Protein AF-A0A847Z9C1-F1 (afdb_monomer)

Solvent-accessible surface area (backbone atoms only — not comparable to full-atom values): 4698 Å² total; per-residue (Å²): 133,55,73,68,55,54,50,50,53,41,43,52,50,53,17,62,74,68,75,39,75,56,44,41,63,67,56,36,45,51,52,38,54,75,69,65,50,93,67,52,66,70,58,54,50,46,43,50,61,50,45,24,18,66,84,37,86,86,72,97,62,90,63,44,62,43,26,40,73,79,52,93,67,29,31,27,69,68,69,133

Sequence (80 aa):
MGAKEEVLAAAKIVIKSRGINEFAVGEVIQYMQKNKTKYKEPTIRSQIVSRCCVNSPKHHDDQYKYFKRIRKNTYKILEF

Nearest PDB structures (foldseek):
  5nbc-assembly1_D  TM=5.716E-01  e=2.282E-01  Francisella tularensis
  3ekj-assembl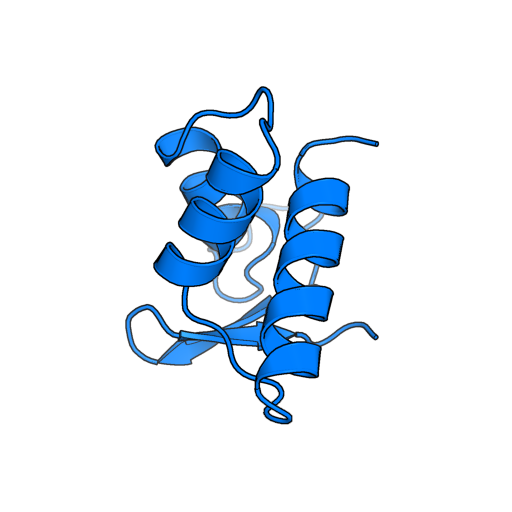y1_A  TM=5.906E-01  e=8.187E-01  synthetic construct
  5nin-assembly2_A  TM=5.675E-01  e=1.311E+00  Homo sapiens
  6wgc-assembly1_A  TM=4.912E-01  e=1.002E+00  Saccharomyces cerevisiae
  6wgg-assembly1_A  TM=4.886E-01  e=1.500E+00  Saccharomyces cerevisiae

pLDDT: mean 80.49, std 11.84, range [47.0, 90.81]

Radius of gyration: 11.64 Å; Cα contacts (8 Å, |Δi|>4): 103; chains: 1; bounding box: 32×24×25 Å

Secondary structure (DSSP, 8-state):
--HHHHHHHHHHHHHHHHTSS-EEHHHHHHHHHHTT-SS-HHHHHHIIIIISBTTS---SS---TTEEEEETTEEEES--

Foldseek 3Di:
DDLLVLLLVLLVVVCVVVVHQKDFLVSSQVSCVVVVHPDDSVRNVCCVPAQAEPPHPDDPDHRNVQWYDPDDRMIGGPDD

Mean predicted aligned error: 6.13 Å

Structure (mmCIF, N/CA/C/O backbone):
data_AF-A0A847Z9C1-F1
#
_entry.id   AF-A0A847Z9C1-F1
#
loop_
_atom_site.group_PDB
_atom_site.id
_atom_site.type_symbol
_atom_site.label_atom_id
_atom_site.label_alt_id
_atom_site.label_comp_id
_atom_site.label_asym_id
_atom_site.label_entity_id
_atom_site.label_seq_id
_atom_site.pdbx_PDB_ins_code
_atom_site.Cartn_x
_atom_site.Cartn_y
_atom_site.Cartn_z
_atom_site.occupancy
_atom_site.B_iso_or_equiv
_atom_site.auth_seq_id
_atom_site.auth_comp_id
_atom_site.auth_asym_id
_atom_site.auth_atom_id
_atom_site.pdbx_PDB_model_num
ATOM 1 N N . MET A 1 1 ? 12.204 4.763 11.878 1.00 59.06 1 MET A N 1
ATOM 2 C CA . MET A 1 1 ? 11.233 4.495 10.801 1.00 59.06 1 MET A CA 1
ATOM 3 C C . MET A 1 1 ? 11.365 5.528 9.696 1.00 59.06 1 MET A C 1
ATOM 5 O O . MET A 1 1 ? 11.097 6.709 9.911 1.00 59.06 1 MET A O 1
ATOM 9 N N . GLY A 1 2 ? 11.843 5.093 8.534 1.00 75.62 2 GLY A N 1
ATOM 10 C CA . GLY A 1 2 ? 11.804 5.855 7.287 1.00 75.62 2 GLY A CA 1
ATOM 11 C C . GLY A 1 2 ? 10.524 5.589 6.489 1.00 75.62 2 GLY A C 1
ATOM 12 O O . GLY A 1 2 ? 9.759 4.678 6.801 1.00 75.62 2 GLY A O 1
ATOM 13 N N . ALA A 1 3 ? 10.330 6.343 5.402 1.00 77.94 3 ALA A N 1
ATOM 14 C CA . ALA A 1 3 ? 9.148 6.241 4.539 1.00 77.94 3 ALA A CA 1
ATOM 15 C C . ALA A 1 3 ? 8.848 4.804 4.075 1.00 77.94 3 ALA A C 1
ATOM 17 O O . ALA A 1 3 ? 7.689 4.415 4.007 1.00 77.94 3 ALA A O 1
ATOM 18 N N . LYS A 1 4 ? 9.883 3.999 3.793 1.00 80.06 4 LYS A N 1
ATOM 19 C CA . LYS A 1 4 ? 9.741 2.601 3.350 1.00 80.06 4 LYS A CA 1
ATOM 20 C C . LYS A 1 4 ? 9.070 1.702 4.397 1.00 80.06 4 LYS A C 1
ATOM 22 O O . LYS A 1 4 ? 8.232 0.881 4.045 1.00 80.06 4 LYS A O 1
ATOM 27 N N . GLU A 1 5 ? 9.414 1.880 5.672 1.00 82.94 5 GLU A N 1
ATOM 28 C CA . GLU A 1 5 ? 8.884 1.074 6.776 1.00 82.94 5 GLU A CA 1
ATOM 29 C C . GLU A 1 5 ? 7.431 1.458 7.064 1.00 82.94 5 GLU A C 1
ATOM 31 O O . GLU A 1 5 ? 6.588 0.579 7.221 1.00 82.94 5 GLU A O 1
ATOM 36 N N . GLU A 1 6 ? 7.116 2.761 7.050 1.00 86.75 6 GLU A N 1
ATOM 37 C CA . GLU A 1 6 ? 5.734 3.248 7.174 1.00 86.75 6 GLU A CA 1
ATOM 38 C C . GLU A 1 6 ? 4.851 2.733 6.030 1.00 86.75 6 GLU A C 1
ATOM 40 O O . GLU A 1 6 ? 3.736 2.272 6.269 1.00 86.75 6 GLU A O 1
ATOM 45 N N . VAL A 1 7 ? 5.356 2.763 4.792 1.00 86.88 7 VAL A N 1
ATOM 46 C CA . VAL A 1 7 ? 4.644 2.242 3.617 1.00 86.88 7 VAL A CA 1
ATOM 47 C C . VAL A 1 7 ? 4.415 0.735 3.733 1.00 86.88 7 VAL A C 1
ATOM 49 O O . VAL A 1 7 ? 3.311 0.269 3.455 1.00 86.88 7 VAL A O 1
ATOM 52 N N . LEU A 1 8 ? 5.425 -0.033 4.157 1.00 87.38 8 LEU A N 1
ATOM 53 C CA . LEU A 1 8 ? 5.299 -1.477 4.363 1.00 87.38 8 LEU A CA 1
ATOM 54 C C . LEU A 1 8 ? 4.283 -1.805 5.460 1.00 87.38 8 LEU A C 1
ATOM 56 O O . LEU A 1 8 ? 3.420 -2.656 5.251 1.00 87.38 8 LEU A O 1
ATOM 60 N N . ALA A 1 9 ? 4.338 -1.107 6.594 1.00 89.12 9 ALA A N 1
ATOM 61 C CA . ALA A 1 9 ? 3.384 -1.280 7.683 1.00 89.12 9 ALA A CA 1
ATOM 62 C C . ALA A 1 9 ? 1.952 -0.934 7.242 1.00 89.12 9 ALA A C 1
ATOM 64 O O . ALA A 1 9 ? 1.029 -1.713 7.474 1.00 89.12 9 ALA A O 1
ATOM 65 N N . ALA A 1 10 ? 1.768 0.188 6.541 1.00 90.25 10 ALA A N 1
ATOM 66 C CA . ALA A 1 10 ? 0.475 0.592 5.998 1.00 90.25 10 ALA A CA 1
ATOM 67 C C . ALA A 1 10 ? -0.072 -0.442 5.004 1.00 90.25 10 ALA A C 1
ATOM 69 O O . ALA A 1 10 ? -1.226 -0.854 5.117 1.00 90.25 10 ALA A O 1
ATOM 70 N N . ALA A 1 11 ? 0.760 -0.918 4.074 1.00 89.25 11 ALA A N 1
ATOM 71 C CA . ALA A 1 11 ? 0.377 -1.959 3.128 1.00 89.25 11 ALA A CA 1
ATOM 72 C C . ALA A 1 11 ? -0.031 -3.254 3.849 1.00 89.25 11 ALA A C 1
ATOM 74 O O . ALA A 1 11 ? -1.079 -3.813 3.525 1.00 89.25 11 ALA A O 1
ATOM 75 N N . LYS A 1 12 ? 0.737 -3.693 4.860 1.00 90.06 12 LYS A N 1
ATOM 76 C CA . LYS A 1 12 ? 0.426 -4.870 5.694 1.00 90.06 12 LYS A CA 1
ATOM 77 C C . LYS A 1 12 ? -0.940 -4.745 6.374 1.00 90.06 12 LYS A C 1
ATOM 79 O O . LYS A 1 12 ? -1.706 -5.705 6.398 1.00 90.06 12 LYS A O 1
ATOM 84 N N . ILE A 1 13 ? -1.278 -3.565 6.888 1.00 90.62 13 ILE A N 1
ATOM 85 C CA . ILE A 1 13 ? -2.582 -3.325 7.521 1.00 90.62 13 ILE A CA 1
ATOM 86 C C . ILE A 1 13 ? -3.712 -3.369 6.487 1.00 90.62 13 ILE A C 1
ATOM 88 O O . ILE A 1 13 ? -4.736 -4.004 6.737 1.00 90.62 13 ILE A O 1
ATOM 92 N N . VAL A 1 14 ? -3.519 -2.762 5.313 1.00 90.75 14 VAL A N 1
ATOM 93 C CA . VAL A 1 14 ? -4.510 -2.779 4.223 1.00 90.75 14 VAL A CA 1
ATOM 94 C C . VAL A 1 14 ? -4.803 -4.212 3.764 1.00 90.75 14 VAL A C 1
ATOM 96 O O . VAL A 1 14 ? -5.973 -4.596 3.697 1.00 90.75 14 VAL A O 1
ATOM 99 N N . ILE A 1 15 ? -3.772 -5.032 3.520 1.00 90.31 15 ILE A N 1
ATOM 100 C CA . ILE A 1 15 ? -3.973 -6.435 3.114 1.00 90.31 15 ILE A CA 1
ATOM 101 C C . ILE A 1 15 ? -4.625 -7.267 4.222 1.00 90.31 15 ILE A C 1
ATOM 103 O O . ILE A 1 15 ? -5.471 -8.111 3.935 1.00 90.31 15 ILE A O 1
ATOM 107 N N . LYS A 1 16 ? -4.288 -7.005 5.493 1.00 89.31 16 LYS A N 1
ATOM 108 C CA . LYS A 1 16 ? -4.856 -7.715 6.646 1.00 89.31 16 LYS A CA 1
ATOM 109 C C . LYS A 1 16 ? -6.327 -7.362 6.852 1.00 89.31 16 LYS A C 1
ATOM 111 O O . LYS A 1 16 ? -7.114 -8.243 7.169 1.00 89.31 16 LYS A O 1
ATOM 116 N N . SER A 1 17 ? -6.697 -6.103 6.618 1.00 87.50 17 SER A N 1
ATOM 117 C CA . SER A 1 17 ? -8.087 -5.634 6.656 1.00 87.50 17 SER A CA 1
ATOM 118 C C . SER A 1 17 ? -8.938 -6.273 5.552 1.00 87.50 17 SER A C 1
ATOM 120 O O . SER A 1 17 ? -10.089 -6.631 5.778 1.00 87.50 17 SER A O 1
ATOM 122 N N . ARG A 1 18 ? -8.361 -6.465 4.358 1.00 84.12 18 ARG A N 1
ATOM 123 C CA . ARG A 1 18 ? -9.040 -7.100 3.216 1.00 84.12 18 ARG A CA 1
ATOM 124 C C . ARG A 1 18 ? -9.034 -8.630 3.246 1.00 84.12 18 ARG A C 1
ATOM 126 O O . ARG A 1 18 ? -9.856 -9.239 2.572 1.00 84.12 18 ARG A O 1
ATOM 133 N N . GLY A 1 19 ? -8.083 -9.248 3.946 1.00 87.12 19 GLY A N 1
ATOM 134 C CA . GLY A 1 19 ? -7.838 -10.694 3.888 1.00 87.12 19 GLY A CA 1
ATOM 135 C C . GLY A 1 19 ? -7.213 -11.172 2.569 1.00 87.12 19 GLY A C 1
ATOM 136 O O . GLY A 1 19 ? -7.160 -12.371 2.314 1.00 87.12 19 GLY A O 1
ATOM 137 N N . ILE A 1 20 ? -6.734 -10.253 1.724 1.00 88.12 20 ILE A N 1
ATOM 138 C CA . ILE A 1 20 ? -6.143 -10.545 0.412 1.00 88.12 20 ILE A CA 1
ATOM 139 C C . ILE A 1 20 ? -4.757 -9.909 0.374 1.00 88.12 20 ILE A C 1
ATOM 141 O O . ILE A 1 20 ? -4.623 -8.727 0.683 1.00 88.12 20 ILE A O 1
ATOM 145 N N . ASN A 1 21 ? -3.731 -10.655 -0.049 1.00 88.44 21 ASN A N 1
ATOM 146 C CA . ASN A 1 21 ? -2.352 -10.160 -0.174 1.00 88.44 21 ASN A CA 1
ATOM 147 C C . ASN A 1 21 ? -2.145 -9.240 -1.401 1.00 88.44 21 ASN A C 1
ATOM 149 O O . ASN A 1 21 ? -1.176 -9.366 -2.152 1.00 88.44 21 ASN A O 1
ATOM 153 N N . GLU A 1 22 ? -3.082 -8.330 -1.638 1.00 90.06 22 GLU A N 1
ATOM 154 C CA . GLU A 1 22 ? -3.077 -7.380 -2.742 1.00 90.06 22 GLU A CA 1
ATOM 155 C C . GLU A 1 22 ? -3.607 -6.035 -2.254 1.00 90.06 22 GLU A C 1
ATOM 157 O O . GLU A 1 22 ? -4.642 -5.950 -1.592 1.00 90.06 22 GLU A O 1
ATOM 162 N N . PHE A 1 23 ? -2.908 -4.967 -2.617 1.00 89.31 23 PHE A N 1
ATOM 163 C CA . PHE A 1 23 ? -3.290 -3.607 -2.273 1.00 89.31 23 PHE A CA 1
ATOM 164 C C . PHE A 1 23 ? -3.148 -2.683 -3.480 1.00 89.31 23 PHE A C 1
ATOM 166 O O . PHE A 1 23 ? -2.325 -2.892 -4.381 1.00 89.31 23 PHE A O 1
ATOM 173 N N . ALA A 1 24 ? -3.959 -1.628 -3.489 1.00 90.00 24 ALA A N 1
ATOM 174 C CA . ALA A 1 24 ? -3.804 -0.533 -4.429 1.00 90.00 24 ALA A CA 1
ATOM 175 C C . ALA A 1 24 ? -2.945 0.578 -3.819 1.00 90.00 24 ALA A C 1
ATOM 177 O O . ALA A 1 24 ? -3.037 0.877 -2.629 1.00 90.00 24 ALA A O 1
ATOM 178 N N . VAL A 1 25 ? -2.148 1.246 -4.654 1.00 88.12 25 VAL A N 1
ATOM 179 C CA . VAL A 1 25 ? -1.308 2.380 -4.216 1.00 88.12 25 VAL A CA 1
ATOM 180 C C . VAL A 1 25 ? -2.153 3.471 -3.555 1.00 88.12 25 VAL A C 1
ATOM 182 O O . VAL A 1 25 ? -1.757 4.011 -2.528 1.00 88.12 25 VAL A O 1
ATOM 185 N N . GLY A 1 26 ? -3.342 3.740 -4.105 1.00 88.56 26 GLY A N 1
ATOM 186 C CA . GLY A 1 26 ? -4.288 4.710 -3.551 1.00 88.56 26 GLY A CA 1
ATOM 187 C C . GLY A 1 26 ? -4.774 4.361 -2.143 1.00 88.56 26 GLY A C 1
ATOM 188 O O . GLY A 1 26 ?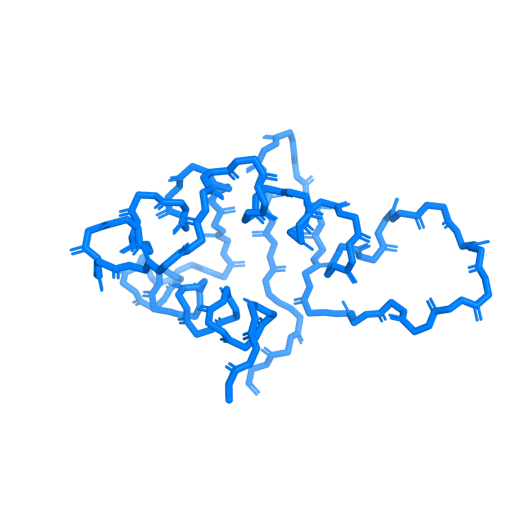 -4.903 5.261 -1.321 1.00 88.56 26 GLY A O 1
ATOM 189 N N . GLU A 1 27 ? -4.968 3.076 -1.827 1.00 89.44 27 GLU A N 1
ATOM 190 C CA . GLU A 1 27 ? -5.401 2.664 -0.484 1.00 89.44 27 GLU A CA 1
ATOM 191 C C . GLU A 1 27 ? -4.300 2.870 0.552 1.00 89.44 27 GLU A C 1
ATOM 193 O O . GLU A 1 27 ? -4.567 3.360 1.646 1.00 89.44 27 GLU A O 1
ATOM 198 N N . VAL A 1 28 ? -3.049 2.570 0.197 1.00 89.88 28 VAL A N 1
ATOM 199 C CA . VAL A 1 28 ? -1.907 2.828 1.086 1.00 89.88 28 VAL A CA 1
ATOM 200 C C . VAL A 1 28 ? -1.726 4.327 1.308 1.00 89.88 28 VAL A C 1
ATOM 202 O O . VAL A 1 28 ? -1.550 4.751 2.446 1.00 89.88 28 VAL A O 1
ATOM 205 N N . ILE A 1 29 ? -1.835 5.141 0.253 1.00 89.62 29 ILE A N 1
ATOM 206 C CA . ILE A 1 29 ? -1.783 6.607 0.361 1.00 89.62 29 ILE A CA 1
ATOM 207 C C . ILE A 1 29 ? -2.883 7.114 1.295 1.00 89.62 29 ILE A C 1
ATOM 209 O O . ILE A 1 29 ? -2.580 7.848 2.234 1.00 89.62 29 ILE A O 1
ATOM 213 N N . GLN A 1 30 ? -4.137 6.713 1.069 1.00 90.00 30 GLN A N 1
ATOM 214 C CA . GLN A 1 30 ? -5.257 7.131 1.912 1.00 90.00 30 GLN A CA 1
ATOM 215 C C . GLN A 1 30 ? -5.066 6.687 3.359 1.00 90.00 30 GLN A C 1
ATOM 217 O O . GLN A 1 30 ? -5.285 7.481 4.272 1.00 90.00 30 GLN A O 1
ATOM 222 N N . TYR A 1 31 ? -4.618 5.450 3.584 1.00 90.81 31 TYR A N 1
ATOM 223 C CA . TYR A 1 31 ? -4.347 4.943 4.923 1.00 90.81 31 TYR A CA 1
ATOM 224 C C . TYR A 1 31 ? -3.267 5.774 5.622 1.00 90.81 31 TYR A C 1
ATOM 226 O O . TYR A 1 31 ? -3.467 6.22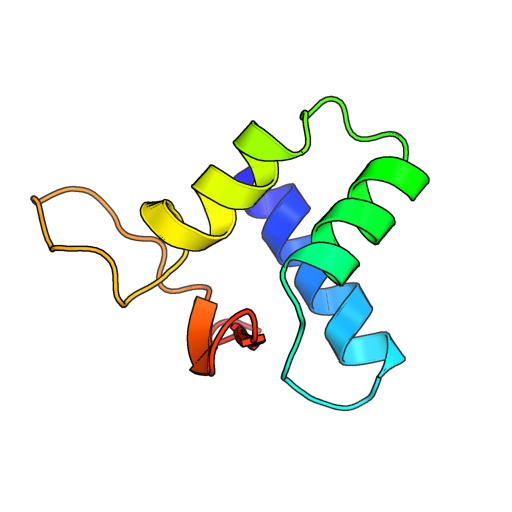1 6.751 1.00 90.81 31 TYR A O 1
ATOM 234 N N . MET A 1 32 ? -2.146 6.039 4.951 1.00 89.81 32 MET A N 1
ATOM 235 C CA . MET A 1 32 ? -1.051 6.830 5.513 1.00 89.81 32 MET A CA 1
ATOM 236 C C . MET A 1 32 ? -1.459 8.284 5.777 1.00 89.81 32 MET A C 1
ATOM 238 O O . MET A 1 32 ? -1.143 8.826 6.836 1.00 89.81 32 MET A O 1
ATOM 242 N N . GLN A 1 33 ? -2.203 8.910 4.862 1.00 88.38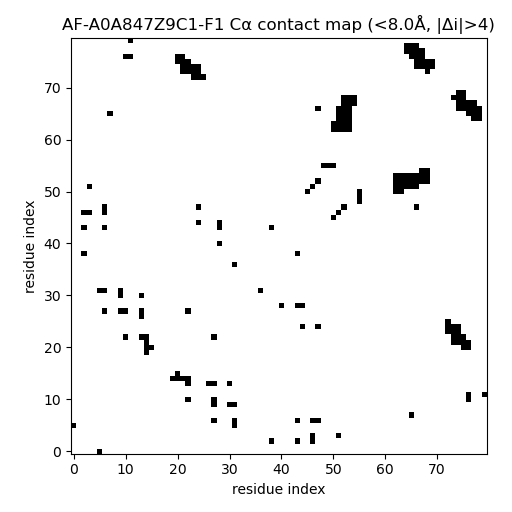 33 GLN A N 1
ATOM 243 C CA . GLN A 1 33 ? -2.735 10.262 5.055 1.00 88.38 33 GLN A CA 1
ATOM 244 C C . GLN A 1 33 ? -3.720 10.319 6.226 1.00 88.38 33 GLN A C 1
ATOM 246 O O . GLN A 1 33 ? -3.629 11.216 7.064 1.00 88.38 33 GLN A O 1
ATOM 251 N N . LYS A 1 34 ? -4.612 9.329 6.341 1.00 88.44 34 LYS A N 1
ATOM 252 C CA . LYS A 1 34 ? -5.557 9.209 7.460 1.00 88.44 34 LYS A CA 1
ATOM 253 C C . LYS A 1 34 ? -4.840 9.028 8.800 1.00 88.44 34 LYS A C 1
ATOM 255 O O . LYS A 1 34 ? -5.291 9.560 9.807 1.00 88.44 34 LYS A O 1
ATOM 260 N N . ASN A 1 35 ? -3.694 8.350 8.800 1.00 86.81 35 ASN A N 1
ATOM 261 C CA . ASN A 1 35 ? -2.818 8.190 9.964 1.00 86.81 35 ASN A CA 1
ATOM 262 C C . ASN A 1 35 ? -1.882 9.396 10.203 1.00 86.81 35 ASN A C 1
ATOM 264 O O . ASN A 1 35 ? -0.940 9.289 10.983 1.00 86.81 35 ASN A O 1
ATOM 268 N N . LYS A 1 36 ? -2.132 10.549 9.558 1.00 84.44 36 LYS A N 1
ATOM 269 C CA . LYS A 1 36 ? -1.332 11.782 9.674 1.00 84.44 36 LYS A CA 1
ATOM 270 C C . LYS A 1 36 ? 0.161 11.583 9.377 1.00 84.44 36 LYS A C 1
ATOM 272 O O . LYS A 1 36 ? 1.015 12.147 10.062 1.00 84.44 36 LYS A O 1
ATOM 277 N N . THR A 1 37 ? 0.498 10.803 8.349 1.00 84.75 37 THR A N 1
ATOM 278 C CA . THR A 1 37 ? 1.895 10.699 7.905 1.00 84.75 37 THR A CA 1
ATOM 279 C C . THR A 1 37 ? 2.456 12.072 7.506 1.00 84.75 37 THR A C 1
ATOM 281 O O . THR A 1 37 ? 1.748 12.940 6.992 1.00 84.75 37 THR A O 1
ATOM 284 N N . LYS A 1 38 ? 3.765 12.249 7.689 1.00 85.81 38 LYS A N 1
ATOM 285 C CA . LYS A 1 38 ? 4.520 13.439 7.256 1.00 85.81 38 LYS A CA 1
ATOM 286 C C . LYS A 1 38 ? 4.854 13.440 5.759 1.00 85.81 38 LYS A C 1
ATOM 288 O O . LYS A 1 38 ? 5.359 14.434 5.239 1.00 85.81 38 LYS A O 1
ATOM 293 N N . TYR A 1 39 ? 4.625 12.325 5.066 1.00 85.94 39 TYR A N 1
ATOM 294 C CA . TYR A 1 39 ? 4.967 12.164 3.656 1.00 85.94 39 TYR A CA 1
ATOM 295 C C . TYR A 1 39 ? 3.815 12.570 2.735 1.00 85.94 39 TYR A C 1
ATOM 297 O O . TYR A 1 39 ? 2.662 12.200 2.936 1.00 85.94 39 TYR A O 1
ATOM 305 N N . LYS A 1 40 ? 4.137 13.308 1.670 1.00 86.38 40 LYS A N 1
ATOM 306 C CA . LYS A 1 40 ? 3.156 13.671 0.641 1.00 86.38 40 LYS A CA 1
ATOM 307 C C . LYS A 1 40 ? 2.842 12.464 -0.245 1.00 86.38 40 LYS A C 1
ATOM 309 O O . LYS A 1 40 ? 3.699 11.607 -0.464 1.00 86.38 40 LYS A O 1
ATOM 314 N N . GLU A 1 41 ? 1.649 12.453 -0.835 1.00 87.56 41 GLU A N 1
ATOM 315 C CA . GLU A 1 41 ? 1.231 11.443 -1.817 1.00 87.56 41 GLU A CA 1
ATOM 316 C C . GLU A 1 41 ? 2.303 11.111 -2.878 1.00 87.56 41 GLU A C 1
ATOM 318 O O . GLU A 1 41 ? 2.632 9.931 -3.019 1.00 87.56 41 GLU A O 1
ATOM 323 N N . PRO A 1 42 ? 2.887 12.082 -3.613 1.00 86.31 42 PRO A N 1
ATOM 324 C CA . PRO A 1 42 ? 3.885 11.779 -4.641 1.00 86.31 42 PRO A CA 1
ATOM 325 C C . PRO A 1 42 ? 5.127 11.083 -4.074 1.00 86.31 42 PRO A C 1
ATOM 327 O O . PRO A 1 42 ? 5.693 10.209 -4.730 1.00 86.31 42 PRO A O 1
ATOM 330 N N . THR A 1 43 ? 5.525 11.412 -2.842 1.00 85.88 43 THR A N 1
ATOM 331 C CA . THR A 1 43 ? 6.637 10.752 -2.150 1.00 85.88 43 THR A CA 1
ATOM 332 C C . THR A 1 43 ? 6.296 9.295 -1.851 1.00 85.88 43 THR A C 1
ATOM 334 O O . THR A 1 43 ? 7.080 8.409 -2.184 1.00 85.88 43 THR A O 1
ATOM 337 N N . ILE A 1 44 ? 5.114 9.041 -1.283 1.00 87.06 44 ILE A N 1
ATOM 338 C CA . ILE A 1 44 ? 4.618 7.693 -0.964 1.00 87.06 44 ILE A CA 1
ATOM 339 C C . ILE A 1 44 ? 4.527 6.854 -2.240 1.00 87.06 44 ILE A C 1
ATOM 341 O O . ILE A 1 44 ? 5.059 5.746 -2.314 1.00 87.06 44 ILE A O 1
ATOM 345 N N . ARG A 1 45 ? 3.915 7.416 -3.285 1.00 87.44 45 ARG A N 1
ATOM 346 C CA . ARG A 1 45 ? 3.773 6.771 -4.588 1.00 87.44 45 ARG A CA 1
ATOM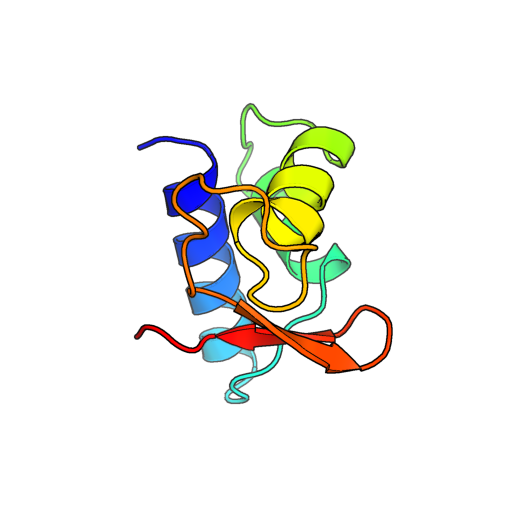 347 C C . ARG A 1 45 ? 5.131 6.416 -5.179 1.00 87.44 45 ARG A C 1
ATOM 349 O O . ARG A 1 45 ? 5.312 5.277 -5.592 1.00 87.44 45 ARG A O 1
ATOM 356 N N . SER A 1 46 ? 6.081 7.352 -5.182 1.00 84.31 46 SER A N 1
ATOM 357 C CA . SER A 1 46 ? 7.441 7.129 -5.687 1.00 84.31 46 SER A CA 1
ATOM 358 C C . SER A 1 46 ? 8.169 6.022 -4.914 1.00 84.31 46 SER A C 1
ATOM 360 O O . SER A 1 46 ? 8.776 5.142 -5.525 1.00 84.31 46 SER A O 1
ATOM 362 N N . GLN A 1 47 ? 8.036 5.984 -3.583 1.00 82.06 47 GLN A N 1
ATOM 363 C CA . GLN A 1 47 ? 8.588 4.897 -2.765 1.00 82.06 47 GLN A CA 1
ATOM 364 C C . GLN A 1 47 ? 8.010 3.536 -3.167 1.00 82.06 47 GLN A C 1
ATOM 366 O O . GLN A 1 47 ? 8.778 2.593 -3.353 1.00 82.06 47 GLN A O 1
ATOM 371 N N . ILE A 1 48 ? 6.689 3.442 -3.363 1.00 82.75 48 ILE A N 1
ATOM 372 C CA . ILE A 1 48 ? 6.026 2.189 -3.749 1.00 82.75 48 ILE A CA 1
ATOM 373 C C . ILE A 1 48 ? 6.446 1.751 -5.152 1.00 82.75 48 ILE A C 1
ATOM 375 O O . ILE A 1 48 ? 6.830 0.601 -5.324 1.00 82.75 48 ILE A O 1
ATOM 379 N N . VAL A 1 49 ? 6.373 2.636 -6.154 1.00 80.62 49 VAL A N 1
ATOM 380 C CA . VAL A 1 49 ? 6.562 2.255 -7.568 1.00 80.62 49 VAL A CA 1
ATOM 381 C C . VAL A 1 49 ? 8.023 2.150 -7.996 1.00 80.62 49 VAL A C 1
ATOM 383 O O . VAL A 1 49 ? 8.294 1.440 -8.960 1.00 80.62 49 VAL A O 1
ATOM 386 N N . SER A 1 50 ? 8.938 2.847 -7.315 1.00 73.19 50 SER A N 1
ATOM 387 C CA . SER A 1 50 ? 10.351 2.922 -7.703 1.00 73.19 50 SER A CA 1
ATOM 388 C C . SER A 1 50 ? 11.259 2.151 -6.746 1.00 73.19 50 SER A C 1
ATOM 390 O O . SER A 1 50 ? 11.919 1.209 -7.173 1.00 73.19 50 SER A O 1
ATOM 392 N N . ARG A 1 51 ? 11.270 2.498 -5.448 1.00 69.31 51 ARG A N 1
ATOM 393 C CA . ARG A 1 51 ? 12.221 1.908 -4.481 1.00 69.31 51 ARG A CA 1
ATOM 394 C C . ARG A 1 51 ? 11.802 0.546 -3.933 1.00 69.31 51 ARG A C 1
ATOM 396 O O . ARG A 1 51 ? 12.664 -0.276 -3.643 1.00 69.31 51 ARG A O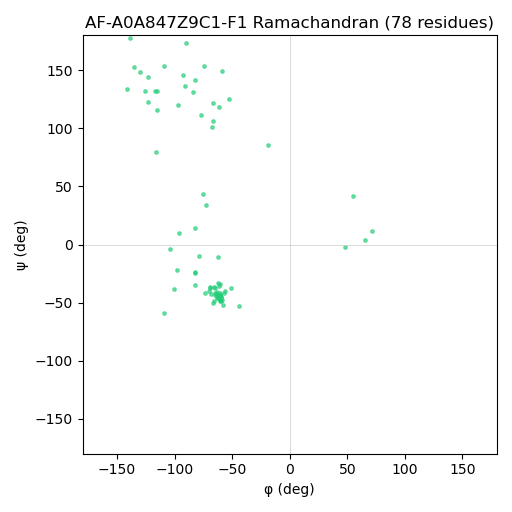 1
ATOM 403 N N . CYS A 1 52 ? 10.500 0.331 -3.752 1.00 69.81 52 CYS A N 1
ATOM 404 C CA . CYS A 1 52 ? 9.966 -0.885 -3.135 1.00 69.81 52 CYS A CA 1
ATOM 405 C C . CYS A 1 52 ? 9.344 -1.862 -4.149 1.00 69.81 52 CYS A C 1
ATOM 407 O O . CYS A 1 52 ? 8.883 -2.936 -3.763 1.00 69.81 52 CYS A O 1
ATOM 409 N N . CYS A 1 53 ? 9.279 -1.493 -5.434 1.00 72.38 53 CYS A N 1
ATOM 410 C CA . CYS A 1 53 ? 8.739 -2.347 -6.488 1.00 72.38 53 CYS A CA 1
ATOM 411 C C . CYS A 1 53 ? 9.871 -3.074 -7.205 1.00 72.38 53 CYS A C 1
ATOM 413 O O . CYS A 1 53 ? 10.678 -2.447 -7.880 1.00 72.38 53 CYS A O 1
ATOM 415 N N . VAL A 1 54 ? 9.838 -4.406 -7.174 1.00 69.56 54 VAL A N 1
ATOM 416 C CA . VAL A 1 54 ? 10.829 -5.275 -7.838 1.00 69.56 54 VAL A CA 1
ATOM 417 C C . VAL A 1 54 ? 10.884 -5.131 -9.372 1.00 69.56 54 VAL A C 1
ATOM 419 O O . VAL A 1 54 ? 11.758 -5.699 -10.019 1.00 69.56 54 VAL A O 1
ATOM 422 N N . ASN A 1 55 ? 9.916 -4.430 -9.971 1.00 63.59 55 ASN A N 1
ATOM 423 C CA . ASN A 1 55 ? 9.780 -4.257 -11.420 1.00 63.59 55 ASN A CA 1
ATOM 424 C C . ASN A 1 55 ? 10.394 -2.938 -11.932 1.00 63.59 55 ASN A C 1
ATOM 426 O O . ASN A 1 55 ? 10.137 -2.555 -13.073 1.00 63.59 55 ASN A O 1
ATOM 430 N N . SER A 1 56 ? 11.131 -2.208 -11.091 1.00 57.50 56 SER A N 1
ATOM 431 C CA . SER A 1 56 ? 11.818 -0.974 -11.482 1.00 57.50 56 SER A CA 1
ATOM 432 C C . SER A 1 56 ? 13.156 -1.306 -12.170 1.00 57.50 56 SER A C 1
ATOM 434 O O . SER A 1 56 ? 13.816 -2.269 -11.756 1.00 57.50 56 SER A O 1
ATOM 436 N N . PRO A 1 57 ? 13.570 -0.574 -13.230 1.00 55.81 57 PRO A N 1
ATOM 437 C CA . PRO A 1 57 ? 14.811 -0.857 -13.950 1.00 55.81 57 PRO A CA 1
ATOM 438 C C . PRO A 1 57 ? 15.993 -0.933 -12.979 1.00 55.81 57 PRO A C 1
ATOM 440 O O . PRO A 1 57 ? 16.220 -0.039 -12.166 1.00 55.81 57 PRO A O 1
ATOM 443 N N . LYS A 1 58 ? 16.716 -2.057 -13.030 1.00 50.28 58 LYS A N 1
ATOM 444 C CA . LYS A 1 58 ? 17.865 -2.337 -12.167 1.00 50.28 58 LYS A CA 1
ATOM 445 C C . LYS A 1 58 ? 19.002 -1.382 -12.511 1.00 50.28 58 LYS A C 1
ATOM 447 O O . LYS A 1 58 ? 19.735 -1.618 -13.463 1.00 50.28 58 LYS A O 1
ATOM 452 N N . HIS A 1 59 ? 19.178 -0.346 -11.708 1.00 53.44 59 HIS A N 1
ATOM 453 C CA . HIS A 1 59 ? 20.401 0.443 -11.701 1.00 53.44 59 HIS A CA 1
ATOM 454 C C . HIS A 1 59 ? 21.047 0.271 -10.328 1.00 53.44 59 HIS A C 1
ATOM 456 O O . HIS A 1 59 ? 20.812 1.072 -9.441 1.00 53.44 59 HIS A O 1
ATOM 462 N N . HIS A 1 60 ? 21.736 -0.864 -10.155 1.00 47.16 60 HIS A N 1
ATOM 463 C CA . HIS A 1 60 ? 22.748 -1.192 -9.132 1.00 47.16 60 HIS A CA 1
ATOM 464 C C . HIS A 1 60 ? 22.508 -0.912 -7.627 1.00 47.16 60 HIS A C 1
ATOM 466 O O . HIS A 1 60 ? 23.331 -1.346 -6.829 1.00 47.16 60 HIS A O 1
ATOM 472 N N . ASP A 1 61 ? 21.393 -0.317 -7.214 1.00 47.00 61 ASP A N 1
ATOM 473 C CA . ASP A 1 61 ? 21.145 0.125 -5.838 1.00 47.00 61 ASP A CA 1
ATOM 474 C C . ASP A 1 61 ? 19.959 -0.637 -5.223 1.00 47.00 61 ASP A C 1
ATOM 476 O O . ASP A 1 61 ? 18.912 -0.784 -5.861 1.00 47.00 61 ASP A O 1
ATOM 480 N N . ASP A 1 62 ? 20.150 -1.142 -4.001 1.00 53.09 62 ASP A N 1
ATOM 481 C CA . ASP A 1 62 ? 19.204 -1.815 -3.099 1.00 53.09 62 ASP A CA 1
ATOM 482 C C . ASP A 1 62 ? 17.706 -1.574 -3.397 1.00 53.09 62 ASP A C 1
ATOM 484 O O . ASP A 1 62 ? 17.034 -0.721 -2.806 1.00 53.09 62 ASP A O 1
ATOM 488 N N . GLN A 1 63 ? 17.133 -2.373 -4.303 1.00 61.31 63 GLN A N 1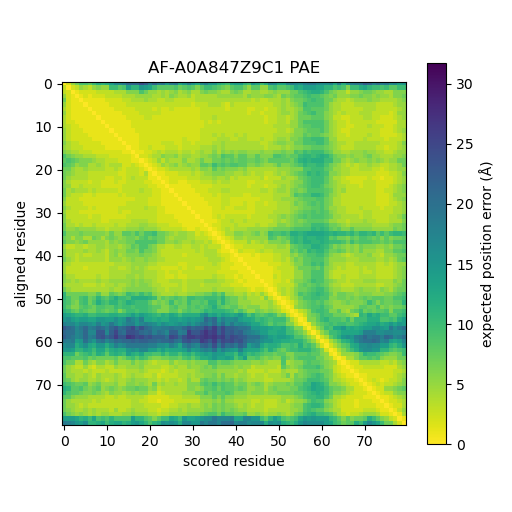
ATOM 489 C CA . GLN A 1 63 ? 15.682 -2.455 -4.443 1.00 61.31 63 GLN A CA 1
ATOM 490 C C . GLN A 1 63 ? 15.147 -3.320 -3.311 1.00 61.31 63 GLN A C 1
ATOM 492 O O . GLN A 1 63 ? 15.345 -4.539 -3.286 1.00 61.31 63 GLN A O 1
ATOM 497 N N . TYR A 1 64 ? 14.420 -2.687 -2.396 1.00 65.69 64 TYR A N 1
ATOM 498 C CA . TYR A 1 64 ? 13.693 -3.394 -1.359 1.00 65.69 64 TYR A CA 1
ATOM 499 C C . TYR A 1 64 ? 12.587 -4.205 -2.034 1.00 65.69 64 TYR A C 1
ATOM 501 O O . TYR A 1 64 ? 11.600 -3.650 -2.516 1.00 65.69 64 TYR A O 1
ATOM 509 N N . LYS A 1 65 ? 12.750 -5.530 -2.117 1.00 72.50 65 LYS A N 1
ATOM 510 C CA . LYS A 1 65 ? 11.822 -6.448 -2.808 1.00 72.50 65 LYS A CA 1
ATOM 511 C C . LYS A 1 65 ? 10.511 -6.652 -2.033 1.00 72.50 65 LYS A C 1
ATOM 513 O O . LYS A 1 65 ? 9.943 -7.736 -2.067 1.00 72.50 65 LYS A O 1
ATOM 518 N N . TYR A 1 66 ? 10.028 -5.625 -1.341 1.00 79.81 66 TYR A N 1
ATOM 519 C CA . TYR A 1 66 ? 8.832 -5.674 -0.509 1.00 79.81 66 TYR A CA 1
ATOM 520 C C . TYR A 1 66 ? 7.561 -5.819 -1.337 1.00 79.81 66 TYR A C 1
ATOM 522 O O . TYR A 1 66 ? 6.648 -6.534 -0.924 1.00 79.81 66 TYR A O 1
ATOM 530 N N . PHE A 1 67 ? 7.499 -5.188 -2.515 1.00 84.75 67 PHE A N 1
ATOM 531 C CA . PHE A 1 67 ? 6.309 -5.203 -3.357 1.00 84.75 67 PHE A CA 1
ATOM 532 C C . PHE A 1 67 ? 6.576 -5.748 -4.756 1.00 84.75 67 PHE A C 1
ATOM 534 O O . PHE A 1 67 ? 7.597 -5.481 -5.398 1.00 84.75 67 PHE A O 1
ATOM 541 N N . LYS A 1 68 ? 5.579 -6.461 -5.281 1.00 84.25 68 LYS A N 1
ATOM 542 C CA . LYS A 1 68 ? 5.523 -6.868 -6.685 1.00 84.25 68 LYS A CA 1
ATOM 543 C C . LYS A 1 68 ? 4.247 -6.352 -7.318 1.00 84.25 68 LYS A C 1
ATOM 545 O O . LYS A 1 68 ? 3.150 -6.676 -6.872 1.00 84.25 68 LYS A O 1
ATOM 550 N N . ARG 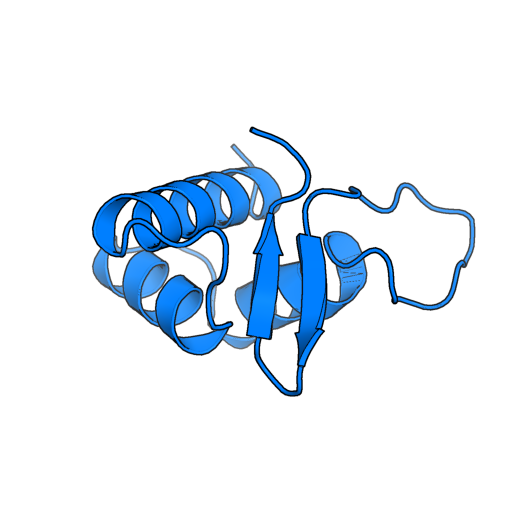A 1 69 ? 4.391 -5.580 -8.391 1.00 85.75 69 ARG A N 1
ATOM 551 C CA . ARG A 1 69 ? 3.261 -5.159 -9.217 1.00 85.75 69 ARG A CA 1
ATOM 552 C C . ARG A 1 69 ? 2.658 -6.382 -9.909 1.00 85.75 69 ARG A C 1
ATOM 554 O O . ARG A 1 69 ? 3.364 -7.071 -10.639 1.00 85.75 69 ARG A O 1
ATOM 561 N N . ILE A 1 70 ? 1.373 -6.646 -9.675 1.00 85.50 70 ILE A N 1
ATOM 562 C CA . ILE A 1 70 ? 0.631 -7.711 -10.375 1.00 85.50 70 ILE A CA 1
ATOM 563 C C . ILE A 1 70 ? -0.226 -7.115 -11.493 1.00 85.50 70 ILE A C 1
ATOM 565 O O . ILE A 1 70 ? -0.330 -7.701 -12.566 1.00 85.50 70 ILE A O 1
ATOM 569 N N . ARG A 1 71 ? -0.825 -5.936 -11.269 1.00 82.88 71 ARG A N 1
ATOM 570 C CA . ARG A 1 71 ? -1.691 -5.257 -12.250 1.00 82.88 71 ARG A CA 1
ATOM 571 C C . ARG A 1 71 ? -1.429 -3.751 -12.295 1.00 82.88 71 ARG A C 1
ATOM 573 O O . ARG A 1 71 ? -0.585 -3.206 -11.578 1.00 82.88 71 ARG A O 1
ATOM 580 N N . LYS A 1 72 ? -2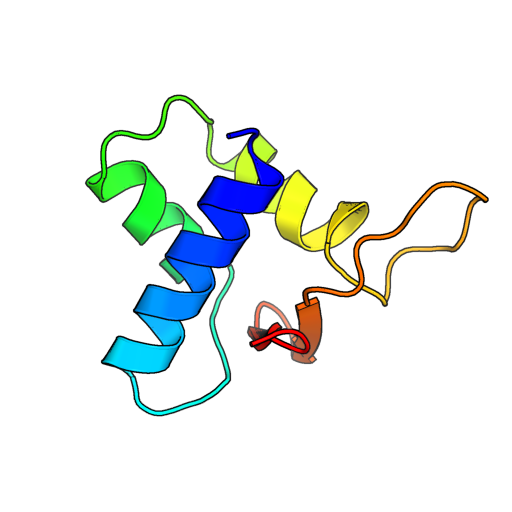.129 -3.038 -13.181 1.00 79.06 72 LYS A N 1
ATOM 581 C CA . LYS A 1 72 ? -2.118 -1.568 -13.207 1.00 79.06 72 LYS A CA 1
ATOM 582 C C . LYS A 1 72 ? -2.671 -1.054 -11.871 1.00 79.06 72 LYS A C 1
ATOM 584 O O . LYS A 1 72 ? -3.801 -1.357 -11.529 1.00 79.06 72 LYS A O 1
ATOM 589 N N . ASN A 1 73 ? -1.848 -0.319 -11.120 1.00 82.12 73 ASN A N 1
ATOM 590 C CA . ASN A 1 73 ? -2.122 0.192 -9.767 1.00 82.12 73 ASN A CA 1
ATOM 591 C C . ASN A 1 73 ? -2.280 -0.848 -8.636 1.00 82.12 73 ASN A C 1
ATOM 593 O O . ASN A 1 73 ? -2.496 -0.423 -7.501 1.00 82.12 73 ASN A O 1
ATOM 597 N N . THR A 1 74 ? -2.093 -2.148 -8.893 1.00 86.81 74 THR A N 1
ATOM 598 C CA . THR A 1 74 ? -2.206 -3.215 -7.876 1.00 86.81 74 THR A CA 1
ATOM 599 C C . THR A 1 74 ? -0.870 -3.906 -7.630 1.00 86.81 74 THR A C 1
ATOM 601 O O . THR A 1 74 ? -0.188 -4.337 -8.570 1.00 86.81 74 THR A O 1
ATOM 604 N N . TYR A 1 75 ? -0.528 -4.046 -6.354 1.00 88.69 75 TYR A N 1
ATOM 605 C CA . TYR A 1 75 ? 0.730 -4.595 -5.865 1.00 88.69 75 TYR A CA 1
ATOM 606 C C . TYR A 1 75 ? 0.445 -5.661 -4.806 1.00 88.69 75 TYR A C 1
ATOM 608 O O . TYR A 1 75 ? -0.535 -5.560 -4.074 1.00 88.69 75 TYR A O 1
ATOM 616 N N . LYS A 1 76 ? 1.309 -6.671 -4.715 1.00 88.75 76 LYS A N 1
ATOM 617 C CA . LYS A 1 76 ? 1.329 -7.628 -3.604 1.00 88.75 76 LYS A CA 1
ATOM 618 C C . LYS A 1 76 ? 2.541 -7.428 -2.724 1.00 88.75 76 LYS A C 1
ATOM 620 O O . LYS A 1 76 ? 3.584 -6.992 -3.220 1.00 88.75 76 LYS A O 1
ATOM 625 N N . ILE A 1 77 ? 2.412 -7.813 -1.462 1.00 88.31 77 ILE A N 1
ATOM 626 C CA . ILE A 1 77 ? 3.531 -7.877 -0.528 1.00 88.31 77 ILE A CA 1
ATOM 627 C C . ILE A 1 77 ? 4.244 -9.221 -0.713 1.00 88.31 77 ILE A C 1
ATOM 629 O O . ILE A 1 77 ? 3.603 -10.272 -0.801 1.00 88.31 77 ILE A O 1
ATOM 633 N N . LEU A 1 78 ? 5.568 -9.177 -0.843 1.00 82.56 78 LEU A N 1
ATOM 634 C CA . LEU A 1 78 ? 6.427 -10.363 -0.900 1.00 82.56 78 LEU A CA 1
ATOM 635 C C . LEU A 1 78 ? 7.060 -10.693 0.459 1.00 82.56 78 LEU A C 1
ATOM 637 O O . LEU A 1 78 ? 7.436 -11.840 0.667 1.00 82.56 78 LEU A O 1
ATOM 641 N N . GLU A 1 79 ? 7.164 -9.714 1.362 1.00 68.75 79 GLU A N 1
ATOM 642 C CA . GLU A 1 79 ? 7.774 -9.866 2.688 1.00 68.75 79 GLU A CA 1
ATOM 643 C C . GLU A 1 79 ? 6.739 -9.666 3.810 1.00 68.75 79 GLU A C 1
ATOM 645 O O . GLU A 1 79 ? 6.174 -8.577 3.963 1.00 68.75 79 GLU A O 1
ATOM 650 N N . PHE A 1 80 ? 6.489 -10.725 4.587 1.00 57.09 80 PHE A N 1
ATOM 651 C CA . PHE A 1 80 ? 5.565 -10.744 5.727 1.00 57.09 80 PHE A CA 1
ATOM 652 C C . PHE A 1 80 ? 6.288 -10.555 7.052 1.00 57.09 80 PHE A C 1
ATOM 654 O O . PHE A 1 80 ? 7.358 -11.161 7.240 1.00 57.09 80 PHE A O 1
#